Protein AF-A0A7I9VZU2-F1 (afdb_monomer)

Structure (mmCIF, N/CA/C/O backbone):
data_AF-A0A7I9VZU2-F1
#
_entry.id   AF-A0A7I9VZU2-F1
#
loop_
_atom_site.group_PDB
_atom_site.id
_atom_site.type_symbol
_atom_site.label_atom_id
_atom_site.label_alt_id
_atom_site.label_comp_id
_atom_site.label_asym_id
_atom_site.label_entity_id
_atom_site.label_seq_id
_atom_site.pdbx_PDB_ins_code
_atom_site.Cartn_x
_atom_site.Cartn_y
_atom_site.Cartn_z
_atom_site.occupancy
_atom_site.B_iso_or_equiv
_atom_site.auth_seq_id
_atom_site.auth_comp_id
_atom_site.auth_asym_id
_atom_site.auth_atom_id
_atom_site.pdbx_PDB_model_num
ATOM 1 N N . MET A 1 1 ? -17.075 8.161 15.723 1.00 55.56 1 MET A N 1
ATOM 2 C CA . MET A 1 1 ? -16.454 7.837 14.414 1.00 55.56 1 MET A CA 1
ATOM 3 C C . MET A 1 1 ? -16.573 6.345 14.156 1.00 55.56 1 MET A C 1
ATOM 5 O O . MET A 1 1 ? -16.355 5.573 15.080 1.00 55.56 1 MET A O 1
ATOM 9 N N . LYS A 1 2 ? -16.912 5.915 12.935 1.00 76.31 2 LYS A N 1
ATOM 10 C CA . LYS A 1 2 ? -16.949 4.482 12.596 1.00 76.31 2 LYS A CA 1
ATOM 11 C C . LYS A 1 2 ? -15.520 3.987 12.332 1.00 76.31 2 LYS A C 1
ATOM 13 O O . LYS A 1 2 ? -15.142 3.804 11.183 1.00 76.31 2 LYS A O 1
ATOM 18 N N . LEU A 1 3 ? -14.725 3.796 13.390 1.00 85.81 3 LEU A N 1
ATOM 19 C CA . LEU A 1 3 ? -13.352 3.269 13.303 1.00 85.81 3 LEU A CA 1
ATOM 20 C C . LEU A 1 3 ? -13.308 1.936 12.532 1.00 85.81 3 LEU A C 1
ATOM 22 O O . LEU A 1 3 ? -12.406 1.706 11.737 1.00 85.81 3 LEU A O 1
ATOM 26 N N . GLY A 1 4 ? -14.353 1.115 12.674 1.00 86.38 4 GLY A N 1
ATOM 27 C CA . GLY A 1 4 ? -14.530 -0.103 11.886 1.00 86.38 4 GLY A CA 1
ATOM 28 C C . GLY A 1 4 ? -14.644 0.122 10.369 1.00 86.38 4 GLY A C 1
ATOM 29 O O . GLY A 1 4 ? -14.132 -0.686 9.601 1.00 86.38 4 GLY A O 1
ATOM 30 N N . LEU A 1 5 ? -15.261 1.224 9.920 1.00 87.31 5 LEU A N 1
ATOM 31 C CA . LEU A 1 5 ? -15.327 1.570 8.493 1.00 87.31 5 LEU A CA 1
ATOM 32 C C . LEU A 1 5 ? -13.952 2.007 7.970 1.00 87.31 5 LEU A C 1
ATOM 34 O O . LEU A 1 5 ? -13.561 1.589 6.887 1.00 87.31 5 LEU A O 1
ATOM 38 N N . ALA A 1 6 ? -13.209 2.789 8.760 1.00 90.12 6 ALA A N 1
ATOM 39 C CA . ALA A 1 6 ? -11.848 3.198 8.415 1.00 90.12 6 ALA A CA 1
ATOM 40 C C . ALA A 1 6 ? -10.899 1.990 8.313 1.00 90.12 6 ALA A C 1
ATOM 42 O O . ALA A 1 6 ? -10.146 1.889 7.352 1.00 90.12 6 ALA A O 1
ATOM 43 N N . LEU A 1 7 ? -10.993 1.030 9.243 1.00 92.69 7 LEU A N 1
ATOM 44 C CA . LEU 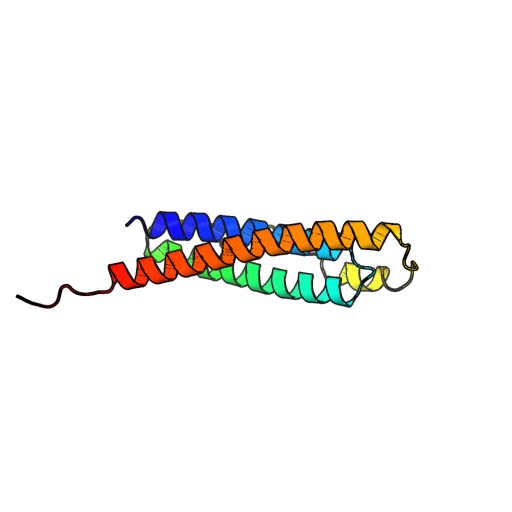A 1 7 ? -10.233 -0.224 9.166 1.00 92.69 7 LEU A CA 1
ATOM 45 C C . LEU A 1 7 ? -10.589 -1.038 7.912 1.00 92.69 7 LEU A C 1
ATOM 47 O O . LEU A 1 7 ? -9.703 -1.615 7.288 1.00 92.69 7 LEU A O 1
ATOM 51 N N . HIS A 1 8 ? -11.869 -1.076 7.526 1.00 91.00 8 HIS A N 1
ATOM 52 C CA . HIS A 1 8 ? -12.300 -1.791 6.322 1.00 91.00 8 HIS A CA 1
ATOM 53 C C . HIS A 1 8 ? -11.751 -1.145 5.045 1.00 91.00 8 HIS A C 1
ATOM 55 O O . HIS A 1 8 ? -11.285 -1.856 4.153 1.00 91.00 8 HIS A O 1
ATOM 61 N N . GLU A 1 9 ? -11.792 0.186 4.947 1.00 91.94 9 GLU A N 1
ATOM 62 C CA . GLU A 1 9 ? -11.240 0.879 3.781 1.00 91.94 9 GLU A CA 1
ATOM 63 C C . GLU A 1 9 ? -9.721 0.722 3.719 1.00 91.94 9 GLU A C 1
ATOM 65 O O . GLU A 1 9 ? -9.200 0.348 2.673 1.00 91.94 9 GLU A O 1
ATOM 70 N N . LEU A 1 10 ? -9.019 0.853 4.849 1.00 94.56 10 LEU A N 1
ATOM 71 C CA . LEU A 1 10 ? -7.578 0.618 4.906 1.00 94.56 10 LEU A CA 1
ATOM 72 C C . LEU A 1 10 ? -7.209 -0.808 4.460 1.00 94.56 10 LEU A C 1
ATOM 74 O O . LEU A 1 10 ? -6.299 -0.990 3.652 1.00 94.56 10 LEU A O 1
ATOM 78 N N . HIS A 1 11 ? -7.950 -1.826 4.917 1.00 94.50 11 HIS A N 1
ATOM 79 C CA . HIS A 1 11 ? -7.761 -3.220 4.485 1.00 94.50 11 HIS A CA 1
ATOM 80 C C . HIS A 1 11 ? -7.916 -3.381 2.968 1.00 94.50 11 HIS A C 1
ATOM 82 O O . HIS A 1 11 ? -7.135 -4.077 2.311 1.00 94.50 11 HIS A O 1
ATOM 88 N N . ARG A 1 12 ? -8.913 -2.707 2.388 1.00 92.50 12 ARG A N 1
ATOM 89 C CA . ARG A 1 12 ? -9.163 -2.696 0.944 1.00 92.50 12 ARG A CA 1
ATOM 90 C C . ARG A 1 12 ? -8.046 -1.978 0.182 1.00 92.50 12 ARG A C 1
ATOM 92 O O . ARG A 1 12 ? -7.635 -2.486 -0.868 1.00 92.50 12 ARG A O 1
ATOM 99 N N . SER A 1 13 ? -7.579 -0.834 0.675 1.00 95.12 13 SER A N 1
ATOM 100 C CA . SER A 1 13 ? -6.489 -0.051 0.087 1.00 95.12 13 SER A CA 1
ATOM 101 C C . SER A 1 13 ? -5.176 -0.840 0.091 1.00 95.12 13 SER A C 1
ATOM 103 O O . SER A 1 13 ? -4.554 -0.976 -0.964 1.00 95.12 13 SER A O 1
ATOM 105 N N . GLU A 1 14 ? -4.820 -1.479 1.209 1.00 95.75 14 GLU A N 1
ATOM 106 C CA . GLU A 1 14 ? -3.654 -2.371 1.305 1.00 95.75 14 GLU A CA 1
ATOM 107 C C . GLU A 1 14 ? -3.760 -3.553 0.329 1.00 95.75 14 GLU A C 1
ATOM 109 O O . GLU A 1 14 ? -2.845 -3.834 -0.442 1.00 95.75 14 GLU A O 1
ATOM 114 N N . MET A 1 15 ? -4.930 -4.194 0.225 1.00 94.38 15 MET A N 1
ATOM 115 C CA . MET A 1 15 ? -5.119 -5.287 -0.739 1.00 94.38 15 MET A CA 1
ATOM 116 C C . MET A 1 15 ? -4.958 -4.842 -2.200 1.00 94.38 15 MET A C 1
ATOM 118 O O . MET A 1 15 ? -4.533 -5.632 -3.048 1.00 94.38 15 MET A O 1
ATOM 122 N N . ARG A 1 16 ? -5.315 -3.594 -2.524 1.00 94.25 16 ARG A N 1
ATOM 123 C CA . ARG A 1 16 ? -5.073 -3.014 -3.854 1.00 94.25 16 ARG A CA 1
ATOM 124 C C . ARG A 1 16 ? -3.591 -2.722 -4.074 1.00 94.25 16 ARG A C 1
ATOM 126 O O . ARG A 1 16 ? -3.113 -2.962 -5.184 1.00 94.25 16 ARG A O 1
ATOM 13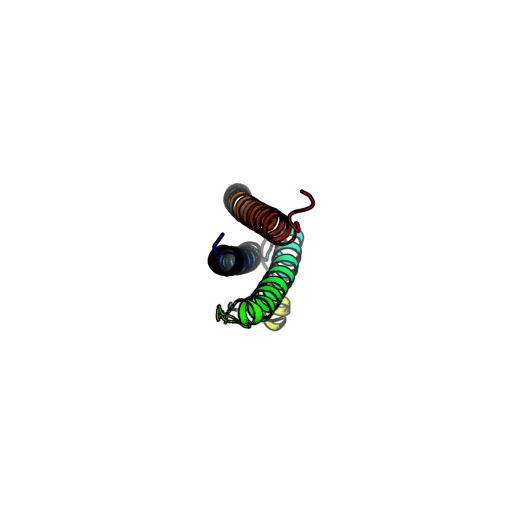3 N N . LEU A 1 17 ? -2.887 -2.239 -3.050 1.00 96.19 17 LEU A N 1
ATOM 134 C CA . LEU A 1 17 ? -1.453 -1.971 -3.104 1.00 96.19 17 LEU A CA 1
ATOM 135 C C . LEU A 1 17 ? -0.659 -3.261 -3.327 1.00 96.19 17 LEU A C 1
ATOM 137 O O . LEU A 1 17 ? 0.062 -3.337 -4.319 1.00 96.19 17 LEU A O 1
ATOM 141 N N . ALA A 1 18 ? -0.883 -4.298 -2.515 1.00 94.88 18 ALA A N 1
ATOM 142 C CA . ALA A 1 18 ? -0.235 -5.604 -2.661 1.00 94.88 18 ALA A CA 1
ATOM 143 C C . ALA A 1 18 ? -0.382 -6.180 -4.081 1.00 94.88 18 ALA A C 1
ATOM 145 O O . ALA A 1 18 ? 0.604 -6.540 -4.717 1.00 94.88 18 ALA A O 1
ATOM 146 N N . ARG A 1 19 ? -1.600 -6.170 -4.646 1.00 92.19 19 ARG A N 1
ATOM 147 C CA . ARG A 1 19 ? -1.826 -6.621 -6.035 1.00 92.19 19 ARG A CA 1
ATOM 148 C C . ARG A 1 19 ? -1.080 -5.777 -7.064 1.00 92.19 19 ARG A C 1
ATOM 150 O O . ARG A 1 19 ? -0.642 -6.301 -8.083 1.00 92.19 19 ARG A O 1
ATOM 157 N N . SER A 1 20 ? -1.010 -4.462 -6.851 1.00 94.00 20 SER A N 1
ATOM 158 C CA . SER A 1 20 ? -0.305 -3.568 -7.769 1.00 94.00 20 SER A CA 1
ATOM 159 C C . SER A 1 20 ? 1.204 -3.794 -7.720 1.00 94.00 20 SER A C 1
ATOM 161 O O . SER A 1 20 ? 1.852 -3.682 -8.756 1.00 94.00 20 SER A O 1
ATOM 163 N N . LEU A 1 21 ? 1.742 -4.114 -6.544 1.00 94.31 21 LEU A N 1
ATOM 164 C CA . LEU A 1 21 ? 3.142 -4.467 -6.346 1.00 94.31 21 LEU A CA 1
ATOM 165 C C . LEU A 1 21 ? 3.477 -5.799 -7.025 1.00 94.31 21 LEU A C 1
ATOM 167 O O . LEU A 1 21 ? 4.395 -5.831 -7.840 1.00 94.31 21 LEU A O 1
ATOM 171 N N . ASP A 1 22 ? 2.673 -6.849 -6.814 1.00 90.94 22 ASP A N 1
ATOM 172 C CA . ASP A 1 22 ? 2.871 -8.147 -7.483 1.00 90.94 22 ASP A CA 1
ATOM 173 C C . ASP A 1 22 ? 2.807 -8.011 -9.020 1.00 90.94 22 ASP A C 1
ATOM 175 O O . ASP A 1 22 ? 3.595 -8.618 -9.751 1.00 90.94 22 ASP A O 1
ATOM 179 N N . ALA A 1 23 ? 1.896 -7.174 -9.532 1.00 89.25 23 ALA A N 1
ATOM 180 C CA . ALA A 1 23 ? 1.784 -6.902 -10.964 1.00 89.25 23 ALA A CA 1
ATOM 181 C C . ALA A 1 23 ? 3.015 -6.170 -11.529 1.00 89.25 23 ALA A C 1
ATOM 183 O O . ALA A 1 23 ? 3.438 -6.472 -12.645 1.00 89.25 23 ALA A O 1
ATOM 184 N N . ILE A 1 24 ? 3.586 -5.221 -10.778 1.00 89.69 24 ILE A N 1
ATOM 185 C CA . ILE A 1 24 ? 4.802 -4.493 -11.169 1.00 89.69 24 ILE A CA 1
ATOM 186 C C . ILE A 1 24 ? 6.019 -5.409 -11.116 1.00 89.69 24 ILE A C 1
ATOM 188 O O . ILE A 1 24 ? 6.772 -5.430 -12.085 1.00 89.69 24 ILE A O 1
ATOM 192 N N . ALA A 1 25 ? 6.166 -6.214 -10.060 1.00 87.50 25 ALA A N 1
ATOM 193 C CA . ALA A 1 25 ? 7.223 -7.217 -9.963 1.00 87.50 25 ALA A CA 1
ATOM 194 C C . ALA A 1 25 ? 7.169 -8.172 -11.166 1.00 87.50 25 ALA A C 1
ATOM 196 O O . ALA A 1 25 ? 8.151 -8.343 -11.880 1.00 87.50 25 ALA A O 1
ATOM 197 N N . SER A 1 26 ? 5.985 -8.705 -11.479 1.00 85.56 26 SER A N 1
ATOM 198 C CA . SER A 1 26 ? 5.800 -9.614 -12.618 1.00 85.56 26 SER A CA 1
ATOM 199 C C . SER A 1 26 ? 6.127 -8.955 -13.965 1.00 85.56 26 SER A C 1
ATOM 201 O O . SER A 1 26 ? 6.741 -9.574 -14.833 1.00 85.56 26 SER A O 1
ATOM 203 N N . ARG A 1 27 ? 5.711 -7.697 -14.163 1.00 84.25 27 ARG A N 1
ATOM 204 C CA . ARG A 1 27 ? 5.886 -6.966 -15.429 1.00 84.25 27 ARG A CA 1
ATOM 205 C C . ARG A 1 27 ? 7.322 -6.489 -15.650 1.00 84.25 27 ARG A C 1
ATOM 207 O O . ARG A 1 27 ? 7.768 -6.457 -16.792 1.00 84.25 27 ARG A O 1
ATOM 214 N N . HIS A 1 28 ? 8.029 -6.143 -14.576 1.00 84.12 28 HIS A N 1
ATOM 215 C CA . HIS A 1 28 ? 9.386 -5.587 -14.601 1.00 84.12 28 HIS A CA 1
ATOM 216 C C . HIS A 1 28 ? 10.424 -6.545 -14.004 1.00 84.12 28 HIS A C 1
ATOM 218 O O . HIS A 1 28 ? 11.433 -6.102 -13.470 1.00 84.12 28 HIS A O 1
ATOM 224 N N . HIS A 1 29 ? 10.211 -7.858 -14.126 1.00 79.50 29 HIS A N 1
ATOM 225 C CA . HIS A 1 29 ? 11.107 -8.894 -13.589 1.00 79.50 29 HIS A CA 1
ATOM 226 C C . HIS A 1 29 ? 12.554 -8.807 -14.107 1.00 79.50 29 HIS A C 1
ATOM 228 O O . HIS A 1 29 ? 13.479 -9.228 -13.421 1.00 79.50 29 HIS A O 1
ATOM 234 N N . ASN A 1 30 ? 12.753 -8.235 -15.300 1.00 79.50 30 ASN A N 1
ATOM 235 C CA . ASN A 1 30 ? 14.077 -8.006 -15.891 1.00 79.50 30 ASN A CA 1
ATOM 236 C C . ASN A 1 30 ? 14.847 -6.857 -15.218 1.00 79.50 30 ASN A C 1
ATOM 238 O O . ASN A 1 30 ? 16.053 -6.721 -15.415 1.00 79.50 30 ASN A O 1
ATOM 242 N N . ASP A 1 31 ? 14.166 -6.002 -14.451 1.00 81.31 31 ASP A N 1
ATOM 243 C CA . ASP A 1 31 ? 14.797 -4.990 -13.611 1.00 81.31 31 ASP A CA 1
ATOM 244 C C . ASP A 1 31 ? 14.831 -5.497 -12.166 1.00 81.31 31 ASP A C 1
ATOM 246 O O . ASP A 1 31 ? 13.884 -5.314 -11.400 1.00 81.31 31 ASP A O 1
ATOM 250 N N . HIS A 1 32 ? 15.925 -6.169 -11.799 1.00 81.25 32 HIS A N 1
ATOM 251 C CA . HIS A 1 32 ? 16.056 -6.840 -10.503 1.00 81.25 32 HIS A CA 1
ATOM 252 C C . HIS A 1 32 ? 15.793 -5.915 -9.306 1.00 81.25 32 HIS A C 1
ATOM 254 O O . HIS A 1 32 ? 15.196 -6.349 -8.323 1.00 81.25 32 HIS A O 1
ATOM 260 N N . GLY A 1 33 ? 16.186 -4.638 -9.388 1.00 85.94 33 GLY A N 1
ATOM 261 C CA . GLY A 1 33 ? 15.947 -3.677 -8.310 1.00 85.94 33 GLY A CA 1
ATOM 262 C C . GLY A 1 33 ? 14.457 -3.414 -8.103 1.00 85.94 33 GLY A C 1
ATOM 263 O O . GLY A 1 33 ? 13.965 -3.474 -6.980 1.00 85.94 33 GLY A O 1
ATOM 264 N N . ILE A 1 34 ? 13.720 -3.186 -9.193 1.00 88.12 34 ILE A N 1
ATOM 265 C CA . ILE A 1 34 ? 12.266 -2.990 -9.138 1.00 88.12 34 ILE A CA 1
ATOM 266 C C . ILE A 1 34 ? 11.558 -4.277 -8.717 1.00 88.12 34 ILE A C 1
ATOM 268 O O . ILE A 1 34 ? 10.653 -4.224 -7.887 1.00 88.12 34 ILE A O 1
ATOM 272 N N . TYR A 1 35 ? 11.981 -5.420 -9.261 1.00 85.56 35 TYR A N 1
ATOM 273 C CA . TYR A 1 35 ? 11.413 -6.728 -8.949 1.00 85.56 35 TYR A CA 1
ATOM 274 C C . TYR A 1 35 ? 11.475 -7.041 -7.451 1.00 85.56 35 TYR A C 1
ATOM 276 O O . TYR A 1 35 ? 10.432 -7.271 -6.837 1.00 85.56 35 TYR A O 1
ATOM 284 N N . HIS A 1 36 ? 12.672 -7.008 -6.857 1.00 86.44 36 HIS A N 1
ATOM 285 C CA . HIS A 1 36 ? 12.856 -7.376 -5.453 1.00 86.44 36 HIS A CA 1
ATOM 286 C C . HIS A 1 36 ? 12.164 -6.391 -4.512 1.00 86.44 36 HIS A C 1
ATOM 288 O O . HIS A 1 36 ? 11.407 -6.814 -3.644 1.00 86.44 36 HIS A O 1
ATOM 294 N N . VAL A 1 37 ? 12.314 -5.082 -4.744 1.00 93.06 37 VAL A N 1
ATOM 295 C CA . VAL A 1 37 ? 11.665 -4.072 -3.895 1.00 93.06 37 VAL A CA 1
ATOM 296 C C . VAL A 1 37 ? 10.141 -4.189 -3.961 1.00 93.06 37 VAL A C 1
ATOM 298 O O . VAL A 1 37 ? 9.471 -4.107 -2.934 1.00 93.06 37 VAL A O 1
ATOM 301 N N . ALA A 1 38 ? 9.563 -4.402 -5.147 1.00 91.50 38 ALA A N 1
ATOM 302 C CA . ALA A 1 38 ? 8.120 -4.572 -5.268 1.00 91.50 38 ALA A CA 1
ATOM 303 C C . ALA A 1 38 ? 7.631 -5.849 -4.564 1.00 91.50 38 ALA A C 1
ATOM 305 O O . ALA A 1 38 ? 6.580 -5.816 -3.923 1.00 91.50 38 ALA A O 1
ATOM 306 N N . LEU A 1 39 ? 8.389 -6.946 -4.644 1.00 89.75 39 LEU A N 1
ATOM 307 C CA . LEU A 1 39 ? 8.055 -8.201 -3.973 1.00 89.75 39 LEU A CA 1
ATOM 308 C C . LEU A 1 39 ? 8.098 -8.063 -2.443 1.00 89.75 39 LEU A C 1
ATOM 310 O O . LEU A 1 39 ? 7.140 -8.461 -1.778 1.00 89.75 39 LEU A O 1
ATOM 314 N N . ASP A 1 40 ? 9.148 -7.443 -1.902 1.00 92.25 40 ASP A N 1
ATOM 315 C CA . ASP A 1 40 ? 9.309 -7.218 -0.460 1.00 92.25 40 ASP A CA 1
ATOM 316 C C . ASP A 1 40 ? 8.181 -6.335 0.090 1.00 92.25 40 ASP A C 1
ATOM 318 O O . ASP A 1 40 ? 7.511 -6.684 1.064 1.00 92.25 40 ASP A O 1
ATOM 322 N N . LEU A 1 41 ? 7.875 -5.230 -0.598 1.00 94.69 41 LEU A N 1
ATOM 323 C CA . LEU A 1 41 ? 6.756 -4.364 -0.223 1.00 94.69 41 LEU A CA 1
ATOM 324 C C . LEU A 1 41 ? 5.407 -5.092 -0.315 1.00 94.69 41 LEU A C 1
ATOM 326 O O . LEU A 1 41 ? 4.500 -4.817 0.474 1.00 94.69 41 LEU A O 1
ATOM 330 N N . ALA A 1 42 ? 5.245 -6.021 -1.263 1.00 93.06 42 ALA A N 1
ATOM 331 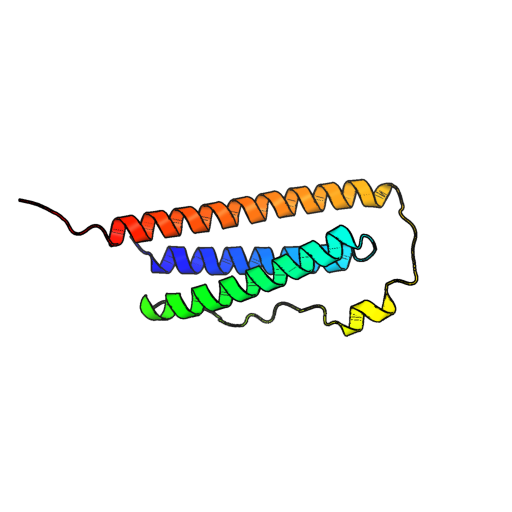C CA . ALA A 1 42 ? 4.025 -6.813 -1.369 1.00 93.06 42 ALA A CA 1
ATOM 332 C C . ALA A 1 42 ? 3.882 -7.780 -0.186 1.00 93.06 42 ALA A C 1
ATOM 334 O O . ALA A 1 42 ? 2.765 -7.989 0.295 1.00 93.06 42 ALA A O 1
ATOM 335 N N . VAL A 1 43 ? 4.991 -8.351 0.304 1.00 91.62 43 VAL A N 1
ATOM 336 C CA . VAL A 1 43 ? 5.012 -9.171 1.525 1.00 91.62 43 VAL A CA 1
ATOM 337 C C . VAL A 1 43 ? 4.569 -8.337 2.726 1.00 91.62 43 VAL A C 1
ATOM 339 O O . VAL A 1 43 ? 3.602 -8.720 3.383 1.00 91.62 43 VAL A O 1
ATOM 342 N N . TRP A 1 44 ? 5.161 -7.161 2.943 1.00 94.69 44 TRP A N 1
ATOM 343 C CA . TRP A 1 44 ? 4.774 -6.286 4.059 1.00 94.69 44 TRP A CA 1
ATOM 344 C C . TRP A 1 44 ? 3.315 -5.826 3.975 1.00 94.69 44 TRP A C 1
ATOM 346 O O . TRP A 1 44 ? 2.590 -5.860 4.966 1.00 94.69 44 TRP A O 1
ATOM 356 N N . SER A 1 45 ? 2.824 -5.480 2.781 1.00 94.06 45 SER A N 1
ATOM 357 C CA . SER A 1 45 ? 1.409 -5.129 2.600 1.00 94.06 45 SER A CA 1
ATOM 358 C C . SER A 1 45 ? 0.484 -6.307 2.951 1.00 94.06 45 SER A C 1
ATOM 360 O O . SER A 1 45 ? -0.557 -6.124 3.583 1.00 94.06 45 SER A O 1
ATOM 362 N N . ARG A 1 46 ? 0.868 -7.554 2.639 1.00 93.38 46 ARG A N 1
ATOM 363 C CA . ARG A 1 46 ? 0.122 -8.754 3.066 1.00 93.38 46 ARG A CA 1
ATOM 364 C C . ARG A 1 46 ? 0.135 -8.956 4.581 1.00 93.38 46 ARG A C 1
ATOM 366 O O . ARG A 1 46 ? -0.898 -9.328 5.140 1.00 93.38 46 ARG A O 1
ATOM 373 N N . GLU A 1 47 ? 1.254 -8.684 5.241 1.00 93.88 47 GLU A N 1
ATOM 374 C CA . GLU A 1 47 ? 1.345 -8.703 6.706 1.00 93.88 47 GLU A CA 1
ATOM 375 C C . GLU A 1 47 ? 0.421 -7.648 7.329 1.00 93.88 47 GLU A C 1
ATOM 377 O O . GLU A 1 47 ? -0.359 -7.963 8.232 1.00 93.88 47 GLU A O 1
ATOM 382 N N . HIS A 1 48 ? 0.405 -6.427 6.785 1.00 94.75 48 HIS A N 1
ATOM 383 C CA . HIS A 1 48 ? -0.511 -5.367 7.211 1.00 94.75 48 HIS A CA 1
ATOM 384 C C . HIS A 1 48 ? -1.977 -5.783 7.082 1.00 94.75 48 HIS A C 1
ATOM 386 O O . HIS A 1 48 ? -2.751 -5.617 8.023 1.00 94.75 48 HIS A O 1
ATOM 392 N N . ILE A 1 49 ? -2.371 -6.379 5.953 1.00 94.56 49 ILE A N 1
ATOM 393 C CA . ILE A 1 49 ? -3.731 -6.900 5.739 1.00 94.56 49 ILE A CA 1
ATOM 394 C C . ILE A 1 49 ? -4.120 -7.890 6.846 1.00 94.56 49 ILE A C 1
ATOM 396 O O . ILE A 1 49 ? -5.247 -7.837 7.350 1.00 94.56 49 ILE A O 1
ATOM 400 N N . ALA A 1 50 ? -3.205 -8.784 7.235 1.00 92.44 50 ALA A N 1
ATOM 401 C CA . ALA A 1 50 ? -3.452 -9.761 8.287 1.00 92.44 50 ALA A CA 1
ATOM 402 C C . ALA A 1 50 ? -3.599 -9.100 9.669 1.00 92.44 50 ALA A C 1
ATOM 404 O O . ALA A 1 50 ? -4.520 -9.452 10.408 1.00 92.44 50 ALA A O 1
ATOM 405 N N . LEU A 1 51 ? -2.746 -8.122 9.992 1.00 92.94 51 LEU A N 1
ATOM 406 C CA . LEU A 1 51 ? -2.793 -7.357 11.246 1.00 92.94 51 LEU A CA 1
ATOM 407 C C . LEU A 1 51 ? -4.055 -6.486 11.360 1.00 92.94 51 LEU A C 1
ATOM 409 O O . LEU A 1 51 ? -4.665 -6.401 12.431 1.00 92.94 51 LEU A O 1
ATOM 413 N N . ILE A 1 52 ? -4.477 -5.860 10.257 1.00 93.56 52 ILE A N 1
ATOM 414 C CA . ILE A 1 52 ? -5.711 -5.068 10.195 1.00 93.56 52 ILE A CA 1
ATOM 415 C C . ILE A 1 52 ? -6.923 -5.973 10.402 1.00 93.56 52 ILE A C 1
ATOM 417 O O . ILE A 1 52 ? -7.815 -5.613 11.167 1.00 93.56 52 ILE A O 1
ATOM 421 N N . ALA A 1 53 ? -6.961 -7.145 9.758 1.00 92.06 53 ALA A N 1
ATOM 422 C CA . ALA A 1 53 ? -8.066 -8.087 9.914 1.00 92.06 53 ALA A CA 1
ATOM 423 C C . ALA A 1 53 ? -8.194 -8.582 11.363 1.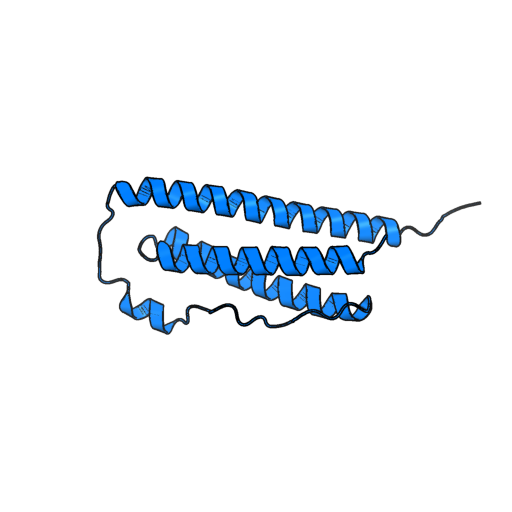00 92.06 53 ALA A C 1
ATOM 425 O O . ALA A 1 53 ? -9.289 -8.539 11.917 1.00 92.06 53 ALA A O 1
ATOM 426 N N . ASP A 1 54 ? -7.075 -8.961 11.986 1.00 90.75 54 ASP A N 1
ATOM 427 C CA . ASP A 1 54 ? -7.010 -9.365 13.398 1.00 90.75 54 ASP A CA 1
ATOM 428 C C . ASP A 1 54 ? -7.496 -8.244 14.335 1.00 90.75 54 ASP A C 1
ATOM 430 O O . ASP A 1 54 ? -8.325 -8.441 15.223 1.00 90.75 54 ASP A O 1
ATOM 434 N N . THR A 1 55 ? -7.069 -7.007 14.071 1.00 89.38 55 THR A N 1
ATOM 435 C CA . THR A 1 55 ? -7.525 -5.851 14.848 1.00 89.38 55 THR A CA 1
ATOM 436 C C . THR A 1 55 ? -9.000 -5.529 14.608 1.00 89.38 55 THR A C 1
ATOM 438 O O . THR A 1 55 ? -9.694 -5.146 15.549 1.00 89.38 55 THR A O 1
ATOM 441 N N . GLY A 1 56 ? -9.490 -5.697 13.379 1.00 86.81 56 GLY A N 1
ATOM 442 C CA . GLY A 1 56 ? -10.875 -5.452 12.983 1.00 86.81 56 GLY A CA 1
ATOM 443 C C . GLY A 1 56 ? -11.882 -6.320 13.732 1.00 86.81 56 GLY A C 1
ATOM 444 O O . GLY A 1 56 ? -12.958 -5.824 14.077 1.00 86.81 56 GLY A O 1
ATOM 445 N N . GLU A 1 57 ? -11.518 -7.560 14.076 1.00 85.19 57 GLU A N 1
ATOM 446 C CA . GLU A 1 57 ? -12.366 -8.457 14.874 1.00 85.19 57 GLU A CA 1
ATOM 447 C C . GLU A 1 57 ? -12.727 -7.845 16.234 1.00 85.19 57 GLU A C 1
ATOM 449 O O . GLU A 1 57 ? -13.889 -7.893 16.641 1.00 85.19 57 GLU A O 1
ATOM 454 N N . ARG A 1 58 ? -11.781 -7.148 16.882 1.00 84.00 58 ARG A N 1
ATOM 455 C CA . ARG A 1 58 ? -12.009 -6.440 18.159 1.00 84.00 58 ARG A CA 1
ATOM 456 C C . ARG A 1 58 ? -12.999 -5.280 18.042 1.00 84.00 58 ARG A C 1
ATOM 458 O O . ARG A 1 58 ? -13.613 -4.895 19.032 1.00 84.00 58 ARG A O 1
ATOM 465 N N . TYR A 1 59 ? -13.170 -4.736 16.840 1.00 81.88 59 TYR A N 1
ATOM 466 C CA . TYR A 1 59 ? -14.119 -3.662 16.534 1.00 81.88 59 TYR A CA 1
ATOM 467 C C . TYR A 1 59 ? -15.399 -4.172 15.850 1.00 81.88 59 TYR A C 1
ATOM 469 O O . TYR A 1 59 ? -16.186 -3.370 15.345 1.00 81.88 59 TYR A O 1
ATOM 477 N N . GLY A 1 60 ? -15.618 -5.494 15.820 1.00 81.56 60 GLY A N 1
ATOM 478 C CA . GLY A 1 60 ? -16.810 -6.116 15.240 1.00 81.56 60 GLY A CA 1
ATOM 479 C C . GLY A 1 60 ? -16.841 -6.132 13.708 1.00 81.56 60 GLY A C 1
ATOM 480 O O . GLY A 1 60 ? -17.892 -6.394 13.125 1.00 81.56 60 GLY A O 1
ATOM 481 N N . VAL A 1 61 ? -15.715 -5.863 13.036 1.00 85.56 61 VAL A N 1
ATOM 482 C CA . VAL A 1 61 ? -15.628 -5.862 11.570 1.00 85.56 61 VAL A CA 1
ATOM 483 C C . VAL A 1 61 ? -14.812 -7.055 11.096 1.00 85.56 61 VAL A C 1
ATOM 485 O O . VAL A 1 61 ? -13.604 -7.119 11.297 1.00 85.56 61 VAL A O 1
ATOM 488 N N . ARG A 1 62 ? -15.471 -7.998 10.417 1.00 81.81 62 ARG A N 1
ATOM 489 C CA . ARG A 1 62 ? -14.796 -9.165 9.835 1.00 81.81 62 ARG A CA 1
ATOM 490 C C . ARG A 1 62 ? -14.183 -8.811 8.488 1.00 81.81 62 ARG A C 1
ATOM 492 O O . ARG A 1 62 ? -14.873 -8.326 7.592 1.00 81.81 62 ARG A O 1
ATOM 499 N N . MET A 1 63 ? -12.899 -9.106 8.334 1.00 85.62 63 MET A N 1
ATOM 500 C CA . MET A 1 63 ? -12.147 -8.909 7.097 1.00 85.62 63 MET A CA 1
ATOM 501 C C . MET A 1 63 ? -11.352 -10.169 6.774 1.00 85.62 63 MET A C 1
ATOM 503 O O . MET A 1 63 ? -11.080 -11.005 7.632 1.00 85.62 63 MET A O 1
ATOM 507 N N . ARG A 1 64 ? -10.973 -10.332 5.507 1.00 81.25 64 ARG A N 1
ATOM 508 C CA . ARG A 1 64 ? -10.217 -11.510 5.080 1.00 81.25 64 ARG A CA 1
ATOM 509 C C . ARG A 1 64 ? -8.745 -11.369 5.477 1.00 81.25 64 ARG A C 1
ATOM 511 O O . ARG A 1 64 ? -8.045 -10.554 4.884 1.00 81.25 64 ARG A O 1
ATOM 518 N N . ARG A 1 65 ? -8.281 -12.207 6.408 1.00 76.19 65 ARG A N 1
ATOM 519 C CA . ARG A 1 65 ? -6.891 -12.224 6.907 1.00 76.19 65 ARG A CA 1
ATOM 520 C C . ARG A 1 65 ? -5.858 -12.604 5.843 1.00 76.19 65 ARG A C 1
ATOM 522 O O . ARG A 1 65 ? -4.844 -11.939 5.712 1.00 76.19 65 ARG A O 1
ATOM 529 N N . HIS A 1 66 ? -6.154 -13.633 5.050 1.00 73.31 66 HIS A N 1
ATOM 530 C CA . HIS A 1 66 ? -5.272 -14.134 3.993 1.00 73.31 66 HIS A CA 1
ATOM 531 C C . HIS A 1 66 ? -5.982 -14.049 2.641 1.00 73.31 66 HIS A C 1
ATOM 533 O O . HIS A 1 66 ? -6.651 -14.997 2.213 1.00 73.31 66 HIS A O 1
ATOM 539 N N . PRO A 1 67 ? -5.943 -12.893 1.964 1.00 66.81 67 PRO A N 1
ATOM 540 C CA . PRO A 1 67 ? -6.424 -12.830 0.601 1.00 66.81 67 PRO A CA 1
ATOM 541 C C . PRO A 1 67 ? -5.540 -13.690 -0.301 1.00 66.81 67 PRO A C 1
ATOM 543 O O . P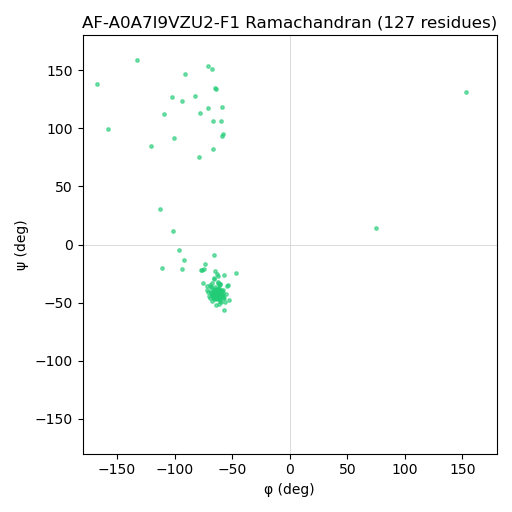RO A 1 67 ? -4.318 -13.604 -0.242 1.00 66.81 67 PRO A O 1
ATOM 546 N N . ARG A 1 68 ? -6.167 -14.489 -1.173 1.00 63.81 68 ARG A N 1
ATOM 547 C CA . ARG A 1 68 ? -5.481 -15.110 -2.313 1.00 63.81 68 ARG A CA 1
ATOM 548 C C . ARG A 1 68 ? -5.070 -13.997 -3.270 1.00 63.81 68 ARG A C 1
ATOM 550 O O . ARG A 1 68 ? -5.817 -13.632 -4.174 1.00 63.81 68 ARG A O 1
ATOM 557 N N . ILE A 1 69 ? -3.947 -13.375 -2.968 1.00 61.62 69 ILE A N 1
ATOM 558 C CA . ILE A 1 69 ? -3.206 -12.535 -3.886 1.00 61.62 69 ILE A CA 1
ATOM 559 C C . ILE A 1 69 ? -2.200 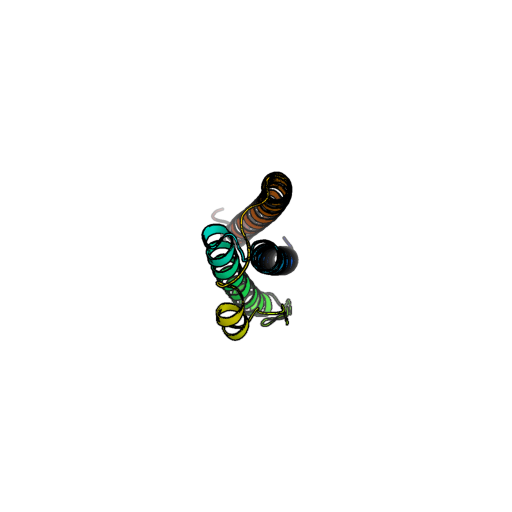-13.501 -4.488 1.00 61.62 69 ILE A C 1
ATOM 561 O O . ILE A 1 69 ? -1.557 -14.230 -3.739 1.00 61.62 69 ILE A O 1
ATOM 565 N N . THR A 1 70 ? -2.186 -13.624 -5.810 1.00 55.81 70 THR A N 1
ATOM 566 C CA . THR A 1 70 ? -1.339 -14.576 -6.527 1.00 55.81 70 THR A CA 1
ATOM 567 C C . THR A 1 70 ? 0.118 -14.279 -6.177 1.00 55.81 70 THR A C 1
ATOM 569 O O . THR A 1 70 ? 0.726 -13.391 -6.761 1.00 55.81 70 THR A O 1
ATOM 572 N N . ALA A 1 71 ? 0.646 -14.958 -5.160 1.00 53.25 71 ALA A N 1
ATOM 573 C CA . ALA A 1 71 ? 2.028 -14.817 -4.755 1.00 53.25 71 ALA A CA 1
ATOM 574 C C . ALA A 1 71 ? 2.860 -15.468 -5.854 1.00 53.25 71 ALA A C 1
ATOM 576 O O . ALA A 1 71 ? 2.698 -16.657 -6.137 1.00 53.25 71 ALA A O 1
ATOM 577 N N . VAL A 1 72 ? 3.694 -14.674 -6.516 1.00 54.00 72 VAL A N 1
ATOM 578 C CA . VAL A 1 72 ? 4.712 -15.212 -7.411 1.00 54.00 72 VAL A CA 1
ATOM 579 C C . VAL A 1 72 ? 5.687 -15.971 -6.517 1.00 54.00 72 VAL A C 1
ATOM 581 O O . VAL A 1 72 ? 6.391 -15.381 -5.704 1.00 54.00 72 VAL A O 1
ATOM 584 N N . THR A 1 73 ? 5.626 -17.297 -6.577 1.00 52.03 73 THR A N 1
ATOM 585 C CA . THR A 1 73 ? 6.481 -18.197 -5.805 1.00 52.03 73 THR A CA 1
ATOM 586 C C . THR A 1 73 ? 7.918 -18.152 -6.321 1.00 52.03 73 THR A C 1
ATOM 588 O O . THR A 1 73 ? 8.151 -17.927 -7.509 1.00 52.03 73 THR A O 1
ATOM 591 N N . GLU A 1 74 ? 8.872 -18.456 -5.438 1.00 49.22 74 GLU A N 1
ATOM 592 C CA . GLU A 1 74 ? 10.317 -18.594 -5.709 1.00 49.22 74 GLU A CA 1
ATOM 593 C C . GLU A 1 74 ? 10.640 -19.444 -6.955 1.00 49.22 74 GLU A C 1
ATOM 595 O O . GLU A 1 74 ? 11.657 -19.252 -7.611 1.00 49.22 74 GLU A O 1
ATOM 600 N N . SER A 1 75 ? 9.747 -20.350 -7.354 1.00 45.03 75 SER A N 1
ATOM 601 C CA . SER A 1 75 ? 9.873 -21.161 -8.568 1.00 45.03 75 SER A CA 1
ATOM 602 C C . SER A 1 75 ? 9.882 -20.357 -9.878 1.00 45.03 75 SER A C 1
ATOM 604 O O . SER A 1 75 ? 10.481 -20.808 -10.852 1.00 45.03 75 SER A O 1
ATOM 606 N N . ALA A 1 76 ? 9.289 -19.160 -9.921 1.00 51.94 76 ALA A N 1
ATOM 607 C CA . ALA A 1 76 ? 9.383 -18.274 -11.086 1.00 51.94 76 ALA A CA 1
ATOM 608 C C . ALA A 1 76 ? 10.750 -17.562 -11.179 1.00 51.94 76 ALA A C 1
ATOM 610 O O . ALA A 1 76 ? 11.168 -17.169 -12.266 1.00 51.94 76 ALA A O 1
ATOM 611 N N . GLN A 1 77 ? 11.469 -17.440 -10.057 1.00 51.56 77 GLN A N 1
ATOM 612 C CA . GLN A 1 77 ? 12.746 -16.729 -9.939 1.00 51.56 77 GLN A CA 1
ATOM 613 C C . GLN A 1 77 ? 13.883 -17.423 -10.705 1.00 51.56 77 GLN A C 1
ATOM 615 O O . GLN A 1 77 ? 14.754 -16.754 -11.255 1.00 51.56 77 GLN A O 1
ATOM 620 N N . ALA A 1 78 ? 13.865 -18.757 -10.781 1.00 50.28 78 ALA A N 1
ATOM 621 C CA . ALA A 1 78 ? 14.929 -19.535 -11.419 1.00 50.28 78 ALA A CA 1
ATOM 622 C C . ALA A 1 78 ? 14.871 -19.531 -12.959 1.00 50.28 78 ALA A C 1
ATOM 624 O O . ALA A 1 78 ? 15.883 -19.782 -13.605 1.00 50.28 78 ALA A O 1
ATOM 625 N N . TRP A 1 79 ? 13.712 -19.245 -13.563 1.00 49.12 79 TRP A N 1
ATOM 626 C CA . TRP A 1 79 ? 13.522 -19.367 -15.017 1.00 49.12 79 TRP A CA 1
ATOM 627 C C . TRP A 1 79 ? 13.821 -18.074 -15.795 1.00 49.12 79 TRP A C 1
ATOM 629 O O . TRP A 1 79 ? 13.932 -18.089 -17.017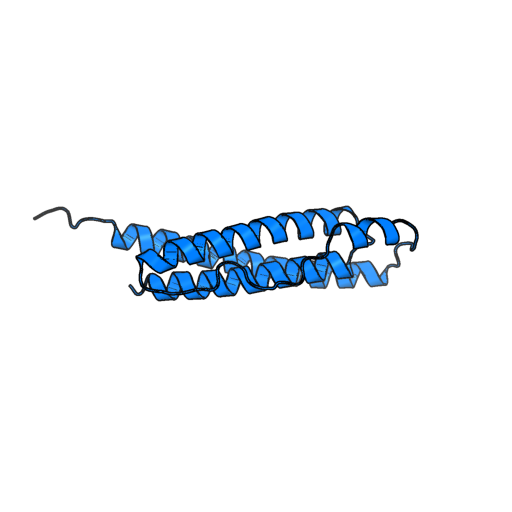 1.00 49.12 79 TRP A O 1
ATOM 639 N N . VAL A 1 80 ? 13.939 -16.941 -15.099 1.00 51.94 80 VAL A N 1
ATOM 640 C CA . VAL A 1 80 ? 13.750 -15.612 -15.703 1.00 51.94 80 VAL A CA 1
ATOM 641 C C . VAL A 1 80 ? 15.041 -14.786 -15.816 1.00 51.94 80 VAL A C 1
ATOM 643 O O . VAL A 1 80 ? 15.129 -13.920 -16.683 1.00 51.94 80 VAL A O 1
ATOM 646 N N . SER A 1 81 ? 16.088 -15.097 -15.043 1.00 48.59 81 SER A N 1
ATOM 647 C CA . SER A 1 81 ? 17.383 -14.388 -15.116 1.00 48.59 81 SER A CA 1
ATOM 648 C C . SER A 1 81 ? 18.139 -14.561 -16.443 1.00 48.59 81 SER A C 1
ATOM 650 O O . SER A 1 81 ? 19.129 -13.870 -16.665 1.00 48.59 81 SER A O 1
ATOM 652 N N . ASP A 1 82 ? 17.697 -15.454 -17.332 1.00 47.66 82 ASP A N 1
ATOM 653 C CA . ASP A 1 82 ? 18.481 -15.858 -18.505 1.00 47.66 82 ASP A CA 1
ATOM 654 C C . ASP A 1 82 ? 18.132 -15.106 -19.806 1.00 47.66 82 ASP A C 1
ATOM 656 O O . ASP A 1 82 ? 18.775 -15.313 -20.836 1.00 47.66 82 ASP A O 1
ATOM 660 N N . ARG A 1 83 ? 17.115 -14.223 -19.831 1.00 52.16 83 ARG A N 1
ATOM 661 C CA . ARG A 1 83 ? 16.690 -13.623 -21.114 1.00 52.16 83 ARG A CA 1
ATOM 662 C C . ARG A 1 83 ? 15.924 -12.299 -21.005 1.00 52.16 83 ARG A C 1
ATOM 664 O O . ARG A 1 83 ? 14.714 -12.297 -20.853 1.00 52.16 83 ARG A O 1
ATOM 671 N N . MET A 1 84 ? 16.623 -11.178 -21.210 1.00 53.31 84 MET A N 1
ATOM 672 C CA . MET A 1 84 ? 16.377 -10.184 -22.281 1.00 53.31 84 MET A CA 1
ATOM 673 C C . MET A 1 84 ? 16.857 -8.776 -21.894 1.00 53.31 84 MET A C 1
ATOM 675 O O . MET A 1 84 ? 16.512 -8.225 -20.854 1.00 53.31 84 MET A O 1
ATOM 679 N N . GLY A 1 85 ? 17.609 -8.161 -22.810 1.00 53.47 85 GLY A N 1
ATOM 680 C CA . GLY A 1 85 ? 18.140 -6.805 -22.691 1.00 53.47 85 GLY A CA 1
ATOM 681 C C . GLY A 1 85 ? 17.083 -5.692 -22.724 1.00 53.47 85 GLY A C 1
ATOM 682 O O . GLY A 1 85 ? 16.030 -5.803 -23.354 1.00 53.47 85 GLY A O 1
ATOM 683 N N . ARG A 1 86 ? 17.416 -4.584 -22.050 1.00 55.56 86 ARG A N 1
ATOM 684 C CA . ARG A 1 86 ? 16.616 -3.356 -21.934 1.00 55.56 86 ARG A CA 1
ATOM 685 C C . ARG A 1 86 ? 16.323 -2.735 -23.308 1.00 55.56 86 ARG A C 1
ATOM 687 O O . ARG A 1 86 ? 17.240 -2.284 -23.991 1.00 55.56 86 ARG A O 1
ATOM 694 N N . ARG A 1 87 ? 15.041 -2.640 -23.679 1.00 57.06 87 ARG A N 1
ATOM 695 C CA . ARG A 1 87 ? 14.565 -1.738 -24.743 1.00 57.06 87 ARG A CA 1
ATOM 696 C C . ARG A 1 87 ? 14.162 -0.376 -24.155 1.00 57.06 87 ARG A C 1
ATOM 698 O O . ARG A 1 87 ? 13.653 -0.332 -23.037 1.00 57.06 87 ARG A O 1
ATOM 705 N N . PRO A 1 88 ? 14.347 0.739 -24.885 1.00 54.78 88 PRO A N 1
ATOM 706 C CA . PRO A 1 88 ? 14.032 2.087 -24.396 1.00 54.78 88 PRO A CA 1
ATOM 707 C C . PRO A 1 88 ? 12.529 2.320 -24.155 1.00 54.78 88 PRO A C 1
ATOM 709 O O . PRO A 1 88 ? 12.161 3.058 -23.243 1.00 54.78 88 PRO A O 1
ATOM 712 N N . GLU A 1 89 ? 11.650 1.638 -24.895 1.00 58.12 89 GLU A N 1
ATOM 713 C CA . GLU A 1 89 ? 10.188 1.685 -24.709 1.00 58.12 89 GLU A CA 1
ATOM 714 C C . GLU A 1 89 ? 9.759 1.160 -23.321 1.00 58.12 89 GLU A C 1
ATOM 716 O O . GLU A 1 89 ? 8.771 1.623 -22.749 1.00 58.12 89 GLU A O 1
ATOM 721 N N . THR A 1 90 ? 10.552 0.260 -22.725 1.00 67.12 90 THR A N 1
ATOM 722 C CA . THR A 1 90 ? 10.342 -0.275 -21.371 1.00 67.12 90 THR A CA 1
ATOM 723 C C . THR A 1 90 ? 10.506 0.801 -20.290 1.00 67.12 90 THR A C 1
ATOM 725 O O . THR A 1 90 ? 9.833 0.741 -19.262 1.00 67.12 90 THR A O 1
ATOM 728 N N . GLY A 1 91 ? 11.340 1.823 -20.520 1.00 72.88 91 GLY A N 1
ATOM 729 C CA . GLY A 1 91 ? 11.609 2.877 -19.535 1.00 72.88 91 GLY A CA 1
ATOM 730 C C . GLY A 1 91 ? 10.406 3.789 -19.264 1.00 72.88 91 GLY A C 1
ATOM 731 O O . GLY A 1 91 ? 10.120 4.114 -18.112 1.00 72.88 91 GLY A O 1
ATOM 732 N N . LEU A 1 92 ? 9.653 4.162 -20.305 1.00 84.12 92 LEU A N 1
ATOM 733 C CA . LEU A 1 92 ? 8.451 4.996 -20.152 1.00 84.12 92 LEU A CA 1
ATOM 734 C C . LEU A 1 92 ? 7.294 4.228 -19.504 1.00 84.12 92 LEU A C 1
ATOM 736 O O . LEU A 1 92 ? 6.555 4.796 -18.697 1.00 84.12 92 LEU A O 1
ATOM 740 N N . LEU A 1 93 ? 7.162 2.936 -19.816 1.00 85.12 93 LEU A N 1
ATOM 741 C CA . LEU A 1 93 ? 6.193 2.056 -19.162 1.00 85.12 93 LEU A CA 1
ATOM 742 C C . LEU A 1 93 ? 6.509 1.891 -17.672 1.00 85.12 93 LEU A C 1
ATOM 744 O O . LEU A 1 93 ? 5.611 2.050 -16.846 1.00 85.12 93 LEU A O 1
ATOM 748 N N . LEU A 1 94 ? 7.781 1.667 -17.320 1.00 85.62 94 LEU A N 1
ATOM 749 C CA . LEU A 1 94 ? 8.222 1.621 -15.925 1.00 85.62 94 LEU A CA 1
ATOM 750 C C . LEU A 1 94 ? 7.889 2.924 -15.190 1.00 85.62 94 LEU A C 1
ATOM 752 O O . LEU A 1 94 ? 7.319 2.887 -14.103 1.00 85.62 94 LEU A O 1
ATOM 756 N N . LEU A 1 95 ? 8.171 4.084 -15.790 1.00 90.31 95 LEU A N 1
ATOM 757 C CA . LEU A 1 95 ? 7.848 5.373 -15.175 1.00 90.31 95 LEU A CA 1
ATOM 758 C C . LEU A 1 95 ? 6.337 5.550 -14.948 1.00 90.31 95 LEU A C 1
ATOM 760 O O . LEU A 1 95 ? 5.921 6.036 -13.892 1.00 90.31 95 LEU A O 1
ATOM 764 N N . ALA A 1 96 ? 5.504 5.159 -15.915 1.00 90.88 96 ALA A N 1
ATOM 765 C CA . ALA A 1 96 ? 4.050 5.220 -15.781 1.00 90.88 96 ALA A CA 1
ATOM 766 C C . ALA A 1 96 ? 3.543 4.307 -14.649 1.00 90.88 96 ALA A C 1
ATOM 768 O O . ALA A 1 96 ? 2.725 4.743 -13.828 1.00 90.88 96 ALA A O 1
ATOM 769 N N . ASP A 1 97 ? 4.073 3.085 -14.564 1.00 91.19 97 ASP A N 1
ATOM 770 C CA . ASP A 1 97 ? 3.748 2.118 -13.516 1.00 91.19 97 ASP A CA 1
ATOM 771 C C . ASP A 1 97 ? 4.186 2.609 -12.133 1.00 91.19 97 ASP A C 1
ATOM 773 O O . ASP A 1 97 ? 3.378 2.612 -11.202 1.00 91.19 97 ASP A O 1
ATOM 777 N N . LEU A 1 98 ? 5.414 3.118 -11.999 1.00 92.62 98 LEU A N 1
ATOM 778 C CA . LEU A 1 98 ? 5.921 3.678 -10.744 1.00 92.62 98 LEU A CA 1
ATOM 779 C C . LEU A 1 98 ? 5.123 4.907 -10.308 1.00 92.62 98 LEU A C 1
ATOM 781 O O . LEU A 1 98 ? 4.783 5.037 -9.133 1.00 92.62 98 LEU A O 1
ATOM 785 N N . ARG A 1 99 ? 4.734 5.788 -11.238 1.00 95.88 99 ARG A N 1
ATOM 786 C CA . ARG A 1 99 ? 3.887 6.948 -10.917 1.00 95.88 99 ARG A CA 1
ATOM 787 C C . ARG A 1 99 ? 2.500 6.523 -10.438 1.00 95.88 99 ARG A C 1
ATOM 789 O O . ARG A 1 99 ? 1.913 7.194 -9.584 1.00 95.88 99 ARG A O 1
ATOM 796 N N . ARG A 1 100 ? 1.943 5.449 -11.002 1.00 94.69 100 ARG A N 1
ATOM 797 C CA . ARG A 1 100 ? 0.669 4.876 -10.552 1.00 94.69 100 ARG A CA 1
ATOM 798 C C . ARG A 1 100 ? 0.819 4.234 -9.174 1.00 94.69 100 ARG A C 1
ATOM 800 O O . ARG A 1 100 ? -0.014 4.493 -8.307 1.00 94.69 100 ARG A O 1
ATOM 807 N N . LEU A 1 101 ? 1.877 3.451 -8.966 1.00 95.12 101 LEU A N 1
ATOM 808 C CA . LEU A 1 101 ? 2.178 2.805 -7.691 1.00 95.12 101 LEU A CA 1
ATOM 809 C C . LEU A 1 101 ? 2.384 3.830 -6.578 1.00 95.12 101 LEU A C 1
ATOM 811 O O . LEU A 1 101 ? 1.778 3.702 -5.522 1.00 95.12 101 LEU A O 1
ATOM 815 N N . HIS A 1 102 ? 3.158 4.882 -6.840 1.00 96.06 102 HIS A N 1
ATOM 816 C CA . HIS A 1 102 ? 3.402 5.954 -5.881 1.00 96.06 102 HIS A CA 1
ATOM 817 C C . HIS A 1 102 ? 2.100 6.620 -5.422 1.00 96.06 102 HIS A C 1
ATOM 819 O O . HIS A 1 102 ? 1.896 6.809 -4.229 1.00 96.06 102 HIS A O 1
ATOM 825 N N . ARG A 1 103 ? 1.175 6.918 -6.346 1.00 97.69 103 ARG A N 1
ATOM 826 C CA . ARG A 1 103 ? -0.133 7.494 -5.986 1.00 97.69 103 ARG A CA 1
ATOM 827 C C . ARG A 1 103 ? -0.978 6.548 -5.133 1.00 97.69 103 ARG A C 1
ATOM 829 O O . ARG A 1 103 ? -1.650 7.008 -4.216 1.00 97.69 103 ARG A O 1
ATOM 836 N N . LEU A 1 104 ? -0.946 5.247 -5.425 1.00 97.44 104 LEU A N 1
ATOM 837 C CA . LEU A 1 104 ? -1.635 4.243 -4.610 1.00 97.44 104 LEU A CA 1
ATOM 838 C C . LEU A 1 104 ? -1.023 4.144 -3.209 1.00 97.44 104 LEU A C 1
ATOM 840 O O . LEU A 1 104 ? -1.760 4.175 -2.230 1.00 97.44 104 LEU A O 1
ATOM 844 N N . ALA A 1 105 ? 0.306 4.080 -3.114 1.00 96.88 105 ALA A N 1
ATOM 845 C CA . ALA A 1 105 ? 1.025 4.023 -1.845 1.00 96.88 105 ALA A CA 1
ATOM 846 C C . ALA A 1 105 ? 0.798 5.285 -0.997 1.00 96.88 105 ALA A C 1
ATOM 848 O O . ALA A 1 105 ? 0.539 5.182 0.198 1.00 96.88 105 ALA A O 1
ATOM 849 N N . ALA A 1 106 ? 0.815 6.469 -1.616 1.00 97.75 106 ALA A N 1
ATOM 850 C CA . ALA A 1 106 ? 0.489 7.721 -0.941 1.00 97.75 106 ALA A CA 1
ATOM 851 C C . ALA A 1 106 ? -0.948 7.716 -0.392 1.00 97.75 106 ALA A C 1
ATOM 853 O O . ALA A 1 106 ? -1.168 8.142 0.737 1.00 97.75 106 ALA A O 1
ATOM 854 N N . GLY A 1 107 ? -1.914 7.178 -1.148 1.00 96.88 107 GLY A N 1
ATOM 855 C CA . GLY A 1 107 ? -3.287 6.992 -0.669 1.00 96.88 107 GLY A CA 1
ATOM 856 C C . GLY A 1 107 ? -3.364 6.086 0.563 1.00 96.88 107 GLY A C 1
ATOM 857 O O . GLY A 1 107 ? -3.930 6.483 1.575 1.00 96.88 107 GLY A O 1
ATOM 858 N N . VAL A 1 108 ? -2.713 4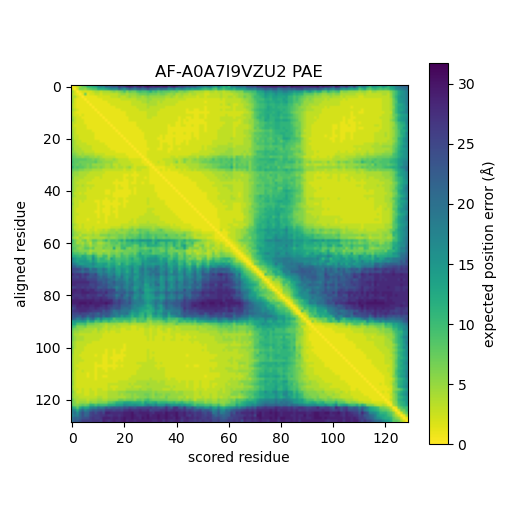.919 0.520 1.00 97.25 108 VAL A N 1
ATOM 859 C CA . VAL A 1 108 ? -2.640 3.988 1.665 1.00 97.25 108 VAL A CA 1
ATOM 860 C C . VAL A 1 108 ? -1.981 4.644 2.883 1.00 97.25 108 VAL A C 1
ATOM 862 O O . VAL A 1 108 ? -2.452 4.481 4.005 1.00 97.25 108 VAL A O 1
ATOM 865 N N . SER A 1 109 ? -0.914 5.419 2.680 1.00 96.06 109 SER A N 1
ATOM 866 C CA . SER A 1 109 ? -0.244 6.139 3.767 1.00 96.06 109 SER A CA 1
ATOM 867 C C . SER A 1 109 ? -1.163 7.168 4.433 1.00 96.06 109 SER A C 1
ATOM 869 O O . SER A 1 109 ? -1.113 7.318 5.653 1.00 96.06 109 SER A O 1
ATOM 871 N N . LEU A 1 110 ? -2.008 7.858 3.660 1.00 95.69 110 LEU A N 1
ATOM 872 C CA . LEU A 1 110 ? -3.014 8.771 4.207 1.00 95.69 110 LEU A CA 1
ATOM 873 C C . LEU A 1 110 ? -4.111 8.013 4.965 1.00 95.69 110 LEU A C 1
ATOM 875 O O . LEU A 1 110 ? -4.500 8.452 6.047 1.00 95.69 110 LEU A O 1
ATOM 879 N N . ASP A 1 111 ? -4.568 6.866 4.453 1.00 94.50 111 ASP A N 1
ATOM 880 C CA . ASP A 1 111 ? -5.554 6.018 5.137 1.00 94.50 111 ASP A CA 1
ATOM 881 C C . ASP A 1 111 ? -5.038 5.559 6.519 1.00 94.50 111 ASP A C 1
ATOM 883 O O . ASP A 1 111 ? -5.784 5.579 7.504 1.00 94.50 111 ASP A O 1
ATOM 887 N N . TRP A 1 112 ? -3.747 5.214 6.624 1.00 95.31 112 TRP A N 1
ATOM 888 C CA . TRP A 1 112 ? -3.088 4.898 7.897 1.00 95.31 112 TRP A CA 1
ATOM 889 C C . TRP A 1 112 ? -3.072 6.082 8.870 1.00 95.31 112 TRP A C 1
ATOM 891 O O . TRP A 1 112 ? -3.383 5.909 10.051 1.00 95.31 112 TRP A O 1
ATOM 901 N N . GLU A 1 113 ? -2.747 7.287 8.396 1.00 95.31 113 GLU A N 1
ATOM 902 C CA . GLU A 1 113 ? -2.727 8.482 9.246 1.00 95.31 113 GLU A CA 1
ATOM 903 C C . GLU A 1 113 ? -4.136 8.839 9.742 1.00 95.31 113 GLU A C 1
ATOM 905 O O . GLU A 1 113 ? -4.327 9.117 10.929 1.00 95.31 113 GLU A O 1
ATOM 910 N N . LEU A 1 114 ? -5.150 8.753 8.876 1.00 92.06 114 LEU A N 1
ATOM 911 C CA . LEU A 1 114 ? -6.547 8.967 9.261 1.00 92.06 114 LEU A CA 1
ATOM 912 C C . LEU A 1 114 ? -7.009 7.949 10.309 1.00 92.06 114 LEU A C 1
ATOM 914 O O . LEU A 1 114 ? -7.701 8.313 11.267 1.00 92.06 114 LEU A O 1
ATOM 918 N N . LEU A 1 115 ? -6.602 6.683 10.173 1.00 92.06 115 LEU A N 1
ATOM 919 C CA . LEU A 1 115 ? -6.871 5.661 11.180 1.00 92.06 115 LEU A CA 1
ATOM 920 C C . LEU A 1 115 ? -6.192 6.002 12.514 1.00 92.06 115 LEU A C 1
ATOM 922 O O . LEU A 1 115 ? -6.835 5.920 13.563 1.00 92.06 115 LEU A O 1
ATOM 926 N N . ALA A 1 116 ? -4.922 6.413 12.490 1.00 91.00 116 ALA A N 1
ATOM 927 C CA . ALA A 1 116 ? -4.175 6.787 13.687 1.00 91.00 116 ALA A CA 1
ATOM 928 C C . ALA A 1 116 ? -4.812 7.988 14.405 1.00 91.00 116 ALA A C 1
ATOM 930 O O . ALA A 1 116 ? -5.011 7.950 15.622 1.00 91.00 116 ALA A O 1
ATOM 931 N N . GLN A 1 117 ? -5.197 9.027 13.660 1.00 91.31 117 GLN A N 1
ATOM 932 C CA . GLN A 1 117 ? -5.911 10.192 14.188 1.00 91.31 117 GLN A CA 1
ATOM 933 C C . GLN A 1 117 ? -7.265 9.806 14.782 1.00 91.31 117 GLN A C 1
ATOM 935 O O . GLN A 1 117 ? -7.565 10.186 15.914 1.00 91.31 117 GLN A O 1
ATOM 940 N N . GLY A 1 118 ? -8.054 8.996 14.071 1.00 89.06 118 GLY A N 1
ATOM 941 C CA . GLY A 1 118 ? -9.343 8.512 14.561 1.00 89.06 118 GLY A CA 1
ATOM 942 C C . GLY A 1 118 ? -9.221 7.669 15.829 1.00 89.06 118 GLY A C 1
ATOM 943 O O . GLY A 1 118 ? -10.006 7.835 16.765 1.00 89.06 118 GLY A O 1
ATOM 944 N N . ALA A 1 119 ? -8.199 6.815 15.904 1.00 87.19 119 ALA A N 1
ATOM 945 C CA . ALA A 1 119 ? -7.907 6.031 17.094 1.00 87.19 119 ALA A CA 1
ATOM 946 C C . ALA A 1 119 ? -7.483 6.925 18.271 1.00 87.19 119 ALA A C 1
ATOM 948 O O . ALA A 1 119 ? -7.959 6.712 19.384 1.00 87.19 119 ALA A O 1
ATOM 949 N N . ARG A 1 120 ? -6.637 7.944 18.050 1.00 87.50 120 ARG A N 1
ATOM 950 C CA . ARG A 1 120 ? -6.261 8.927 19.086 1.00 87.50 120 ARG A CA 1
ATOM 951 C C . ARG A 1 120 ? -7.483 9.687 19.604 1.00 87.50 120 ARG A C 1
ATOM 953 O O . ARG A 1 120 ? -7.696 9.706 20.811 1.00 87.50 120 ARG A O 1
ATOM 960 N N . ALA A 1 121 ? -8.325 10.200 18.707 1.00 86.38 121 ALA A N 1
ATOM 961 C CA . ALA A 1 121 ? -9.544 10.925 19.063 1.00 86.38 121 ALA A CA 1
ATOM 962 C C . ALA A 1 121 ? -10.540 10.068 19.867 1.00 86.38 121 ALA A C 1
ATOM 964 O O . ALA A 1 121 ? -11.212 10.575 20.760 1.00 86.38 121 ALA A O 1
ATOM 965 N N . SER A 1 122 ? -10.615 8.759 19.595 1.00 81.75 122 SER A N 1
ATOM 966 C CA . SER A 1 122 ? -11.441 7.836 20.391 1.00 81.75 122 SER A CA 1
ATOM 967 C C . SER A 1 122 ? -10.860 7.489 21.764 1.00 81.75 122 SER A C 1
ATOM 969 O O . SER A 1 122 ? -11.596 7.023 22.628 1.00 81.75 122 SER A O 1
ATOM 971 N N . ARG A 1 123 ? -9.546 7.668 21.953 1.00 76.31 123 ARG A N 1
ATOM 972 C CA . ARG A 1 123 ? -8.835 7.280 23.176 1.00 76.31 123 ARG A CA 1
ATOM 973 C C . ARG A 1 123 ? -8.727 8.408 24.184 1.00 76.31 123 ARG A C 1
ATOM 975 O O . ARG A 1 123 ? -8.480 8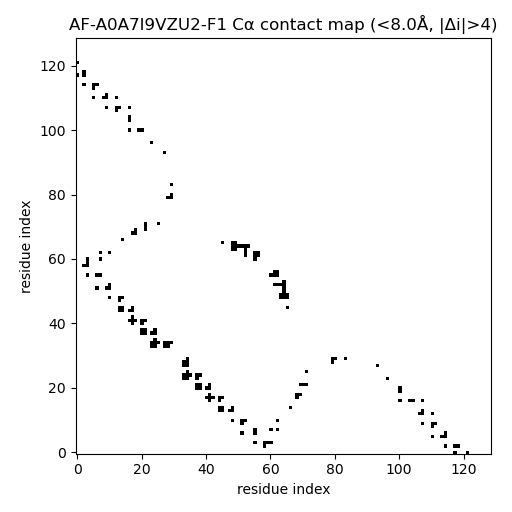.098 25.338 1.00 76.31 123 ARG A O 1
ATOM 982 N N . THR A 1 124 ? -8.864 9.669 23.767 1.00 51.44 124 THR A N 1
ATOM 983 C CA . THR A 1 124 ? -8.869 10.822 24.673 1.00 51.44 124 THR A CA 1
ATOM 984 C C . THR A 1 124 ? -10.016 10.671 25.672 1.00 51.44 124 THR A C 1
ATOM 986 O O . THR A 1 124 ? -11.172 10.837 25.273 1.00 51.44 124 THR A O 1
ATOM 989 N N . PRO A 1 125 ? -9.740 10.348 26.952 1.00 51.22 125 PRO A N 1
ATOM 990 C CA . PRO A 1 125 ? -10.755 10.494 27.974 1.00 51.22 125 PRO A CA 1
ATOM 991 C C . PRO A 1 125 ? -11.064 11.987 28.066 1.00 51.22 125 PRO A C 1
ATOM 993 O O . PRO A 1 125 ? -10.157 12.820 28.087 1.00 51.22 125 PRO A O 1
ATOM 996 N N . SER A 1 126 ? -12.344 12.331 28.093 1.00 51.94 126 SER A N 1
ATOM 997 C CA . SER A 1 126 ? -12.792 13.650 28.516 1.00 51.94 126 SER A CA 1
ATOM 998 C C . SER A 1 126 ? -12.287 13.902 29.944 1.00 51.94 126 SER A C 1
ATOM 1000 O O . SER A 1 126 ? -12.893 13.452 30.910 1.00 51.94 126 SER A O 1
ATOM 1002 N N . CYS A 1 127 ? -11.146 14.571 30.065 1.00 45.19 127 CYS A N 1
ATOM 1003 C CA . CYS A 1 127 ? -10.688 15.274 31.257 1.00 45.19 127 CYS A CA 1
ATOM 1004 C C . CYS A 1 127 ? -10.974 16.754 30.949 1.00 45.19 127 CYS A C 1
ATOM 1006 O O . CYS A 1 127 ? -10.601 17.212 29.872 1.00 45.19 127 CYS A O 1
ATOM 1008 N N . SER A 1 128 ? -11.667 17.559 31.742 1.00 42.44 128 SER A N 1
ATOM 1009 C CA . SER A 1 128 ? -12.045 17.500 33.155 1.00 42.44 128 SER A CA 1
ATOM 1010 C C . SER A 1 128 ? -13.107 18.589 33.369 1.00 42.44 128 SER A C 1
ATOM 1012 O O . SER A 1 128 ? -12.946 19.691 32.842 1.00 42.44 128 SER A O 1
ATOM 1014 N N . THR A 1 129 ? -14.166 18.307 34.126 1.00 41.19 129 THR A N 1
ATOM 1015 C CA . THR A 1 129 ? -14.995 19.324 34.798 1.00 41.19 129 THR A CA 1
ATOM 1016 C C . THR A 1 129 ? -14.954 19.026 36.283 1.00 41.19 129 THR A C 1
ATOM 1018 O O . THR A 1 129 ? -14.970 17.817 36.612 1.00 41.19 129 THR A O 1
#

pLDDT: mean 80.87, std 16.73, range [41.19, 97.75]

Sequence (129 aa):
MKLGLALHELHRSEMRLARSLDAIASRHHNDHGIYHVALDLAVWSREHIALIADTGERYGVRMRRHPRITAVTESAQAWVSDRMGRRPETGLLLLADLRRLHRLAAGVSLDWELLAQGARASRTPSCST

Radius of gyration: 18.44 Å; Cα contacts (8 Å, |Δi|>4): 107; chains: 1; bounding box: 35×40×60 Å

Secondary structure (DSSP, 8-state):
--HHHHHHHHHHHHHHHHHHHHHHHHHTTTSHHHHHHHHHHHHHHHHHHHHHHHHHHHTT----SS-------GGGHHHHTTS-PPPTHHHHHHHHHHHHHHHHHHHHHHHHHHHHHHHHHHH------

Organism: Mycolicibacterium agri (NCBI:txid36811)

Mean predicted aligned error: 8.74 Å

Solvent-accessible surface area (backbone atoms only — not comparable to full-atom values): 7350 Å² total; per-residue (Å²): 129,66,61,50,57,50,52,51,50,41,41,51,44,33,56,52,46,25,54,51,24,46,50,47,17,68,74,36,53,84,41,59,70,58,18,52,52,24,47,54,52,22,52,53,30,47,52,49,28,30,53,48,20,61,54,26,51,82,62,76,33,88,55,73,46,78,68,93,60,85,70,85,53,76,78,61,62,76,74,55,84,84,72,76,83,91,56,77,73,55,55,59,54,50,51,54,51,50,57,52,49,50,53,50,51,52,50,43,54,48,44,51,51,54,46,52,52,53,51,51,66,71,61,60,72,91,78,83,133

Foldseek 3Di:
DLLLVLLVVLLVLLVVLLLLLQVQLVLVVQVVVSNVVSLVSSVVSLVVNLVSQVVSVVSVHHDDNGDPRPRPDPVVVVPPNPDDDDDPVVVVVNVVSVVVSVVSVVVSVVSVVVSVVVVVVVPDDPDDD